Protein AF-A0A3D1XRK5-F1 (afdb_monomer_lite)

Sequence (68 aa):
AVPVEITVRSSLKNLALFLMRIENHEKFLVIEELRSRRINKKEPEDLQTRLLITGFIKELEPKSGKPI

Secondary structure (DSSP, 8-state):
-EEEEEEEEEEHHHHHHHHHHHHTSSSEEEEEEEEEEES-SS-TTEEEEEEEEEEE---SS-------

Radius of gyration: 17.42 Å; chains: 1; bounding box: 46×16×53 Å

pLDDT: mean 83.59, std 14.27, range [51.38, 97.62]

Foldseek 3Di:
DDKDKDKDWDFQVVVVVVVVCQVPPPWPKDWPDKDKDAPDPVRRRTIIIITIIDTDDDPPDDPPPPDD

Structure (mmCIF, N/CA/C/O backbone):
data_AF-A0A3D1XRK5-F1
#
_entry.id   AF-A0A3D1XRK5-F1
#
loop_
_atom_site.group_PDB
_atom_site.id
_atom_site.type_symbol
_atom_site.label_atom_id
_atom_site.label_alt_id
_atom_site.label_comp_id
_atom_site.label_asym_id
_atom_site.label_entity_id
_atom_site.label_seq_id
_atom_site.pdbx_PDB_ins_code
_atom_site.Cartn_x
_atom_site.Cartn_y
_atom_site.Cartn_z
_atom_site.occupancy
_atom_site.B_iso_or_equiv
_atom_site.auth_seq_id
_atom_site.auth_comp_id
_atom_site.auth_asym_id
_atom_site.auth_atom_id
_atom_site.pdbx_PDB_model_num
ATOM 1 N N . ALA A 1 1 ? 4.697 -3.115 -18.815 1.00 75.44 1 ALA A N 1
ATOM 2 C CA . ALA A 1 1 ? 4.579 -2.984 -17.351 1.00 75.44 1 ALA A CA 1
ATOM 3 C C . ALA A 1 1 ? 3.504 -3.953 -16.873 1.00 75.44 1 ALA A C 1
ATOM 5 O O . ALA A 1 1 ? 2.565 -4.181 -17.629 1.00 75.44 1 ALA A O 1
ATOM 6 N N . VAL A 1 2 ? 3.662 -4.575 -15.706 1.00 83.12 2 VAL A N 1
ATOM 7 C CA . VAL A 1 2 ? 2.709 -5.579 -15.201 1.00 83.12 2 VAL A CA 1
ATOM 8 C C . VAL A 1 2 ? 1.926 -4.961 -14.041 1.00 83.12 2 VAL A C 1
ATOM 10 O O . VAL A 1 2 ? 2.543 -4.680 -13.010 1.00 83.12 2 VAL A O 1
ATOM 13 N N . PRO A 1 3 ? 0.612 -4.711 -14.195 1.00 89.94 3 PRO A N 1
ATOM 14 C CA . PRO A 1 3 ? -0.207 -4.196 -13.112 1.00 89.94 3 PRO A CA 1
ATOM 15 C C . PRO A 1 3 ? -0.536 -5.318 -12.129 1.00 89.94 3 PRO A C 1
ATOM 17 O O . PRO A 1 3 ? -0.889 -6.433 -12.514 1.00 89.94 3 PRO A O 1
ATOM 20 N N . VAL A 1 4 ? -0.444 -5.003 -10.846 1.00 90.94 4 VAL A N 1
ATOM 21 C CA . VAL A 1 4 ? -0.834 -5.871 -9.745 1.00 90.94 4 VAL A CA 1
ATOM 22 C C . VAL A 1 4 ? -1.794 -5.090 -8.871 1.00 90.94 4 VAL A C 1
ATOM 24 O O . VAL A 1 4 ? -1.469 -4.019 -8.360 1.00 90.94 4 VAL A O 1
ATOM 27 N N . GLU A 1 5 ? -2.983 -5.644 -8.690 1.00 95.25 5 GLU A N 1
ATOM 28 C CA . GLU A 1 5 ? -3.954 -5.112 -7.752 1.00 95.25 5 GLU A CA 1
ATOM 29 C C . GLU A 1 5 ? -3.919 -5.916 -6.455 1.00 95.25 5 GLU A C 1
ATOM 31 O O . GLU A 1 5 ? -4.045 -7.141 -6.467 1.00 95.25 5 GLU A O 1
ATOM 36 N N . ILE A 1 6 ? -3.782 -5.220 -5.328 1.00 94.06 6 ILE A N 1
ATOM 37 C CA . ILE A 1 6 ? -3.824 -5.833 -4.001 1.00 94.06 6 ILE A CA 1
ATOM 38 C C . ILE A 1 6 ? -4.810 -5.105 -3.097 1.00 94.06 6 ILE A C 1
ATOM 40 O O . ILE A 1 6 ? -4.976 -3.888 -3.162 1.00 94.06 6 ILE A O 1
ATOM 44 N N . THR A 1 7 ? -5.455 -5.865 -2.214 1.00 96.44 7 THR A N 1
ATOM 45 C CA . THR A 1 7 ? -6.234 -5.322 -1.099 1.00 96.44 7 THR A CA 1
ATOM 46 C C . THR A 1 7 ? -5.593 -5.764 0.203 1.00 96.44 7 THR A C 1
ATOM 48 O O . THR A 1 7 ? -5.406 -6.957 0.430 1.00 96.44 7 THR A O 1
ATOM 51 N N . VAL A 1 8 ? -5.280 -4.803 1.066 1.00 95.00 8 VAL A N 1
ATOM 52 C CA . VAL A 1 8 ? -4.584 -5.035 2.333 1.00 95.00 8 VAL A CA 1
ATOM 53 C C . VAL A 1 8 ? -5.424 -4.492 3.479 1.00 95.00 8 VAL A C 1
ATOM 55 O O . VAL A 1 8 ? -6.064 -3.446 3.344 1.00 95.00 8 VAL A O 1
ATOM 58 N N . ARG A 1 9 ? -5.418 -5.202 4.609 1.00 95.44 9 ARG A N 1
ATOM 59 C CA . ARG A 1 9 ? -5.917 -4.693 5.888 1.00 95.44 9 ARG A CA 1
ATOM 60 C C . ARG A 1 9 ? -4.739 -4.469 6.814 1.00 95.44 9 ARG A C 1
ATOM 62 O O . ARG A 1 9 ? -3.930 -5.376 6.997 1.00 95.44 9 ARG A O 1
ATOM 69 N N . SER A 1 10 ? -4.618 -3.268 7.352 1.00 95.00 10 SER A N 1
ATOM 70 C CA . SER A 1 10 ? -3.495 -2.908 8.209 1.00 95.00 10 SER A CA 1
ATOM 71 C C . SER A 1 10 ? -3.823 -1.686 9.054 1.00 95.00 10 SER A C 1
ATOM 73 O O . SER A 1 10 ? -4.708 -0.905 8.708 1.00 95.00 10 SER A O 1
ATOM 75 N N . SER A 1 11 ? -3.021 -1.460 10.096 1.00 95.44 11 SER A N 1
ATOM 76 C CA . SER A 1 11 ? -2.992 -0.159 10.760 1.00 95.44 11 SER A CA 1
ATOM 77 C C . SER A 1 11 ? -2.460 0.936 9.824 1.00 95.44 11 SER A C 1
ATOM 79 O O . SER A 1 11 ? -1.739 0.640 8.860 1.00 95.44 11 SER A O 1
ATOM 81 N N . LEU A 1 12 ? -2.741 2.205 10.133 1.00 93.50 12 LEU A N 1
ATOM 82 C CA . LEU A 1 12 ? -2.176 3.355 9.415 1.00 93.50 12 LEU A CA 1
ATOM 83 C C . LEU A 1 12 ? -0.638 3.327 9.398 1.00 93.50 12 LEU A C 1
ATOM 85 O O . LEU A 1 12 ? -0.025 3.505 8.345 1.00 93.50 12 LEU A O 1
ATOM 89 N N . LYS A 1 13 ? -0.010 3.035 10.545 1.00 94.56 13 LYS A N 1
ATOM 90 C CA . LYS A 1 13 ? 1.453 2.921 10.661 1.00 94.56 13 LYS A CA 1
ATOM 91 C C . LYS A 1 13 ? 2.019 1.853 9.724 1.00 94.56 13 LYS A C 1
ATOM 93 O O . LYS A 1 13 ? 3.006 2.095 9.032 1.00 94.56 13 LYS A O 1
ATOM 98 N N . ASN A 1 14 ? 1.396 0.677 9.688 1.00 95.44 14 ASN A N 1
ATOM 99 C CA . ASN A 1 14 ? 1.868 -0.425 8.852 1.00 95.44 14 ASN A CA 1
ATOM 100 C C . ASN A 1 14 ? 1.642 -0.147 7.362 1.00 95.44 14 ASN A C 1
ATOM 102 O O . ASN A 1 14 ? 2.500 -0.500 6.555 1.00 95.44 14 ASN A O 1
ATOM 106 N N . LEU A 1 15 ? 0.549 0.536 7.002 1.00 94.88 15 LEU A N 1
ATOM 107 C CA . LEU A 1 15 ? 0.317 0.988 5.631 1.00 94.88 15 LEU A CA 1
ATOM 108 C C . LEU A 1 15 ? 1.417 1.954 5.179 1.00 94.88 15 LEU A C 1
ATOM 110 O O . LEU A 1 15 ? 2.009 1.743 4.126 1.00 94.88 15 LEU A O 1
ATOM 114 N N . ALA A 1 16 ? 1.744 2.964 5.989 1.00 93.56 16 ALA A N 1
ATOM 115 C CA . ALA A 1 16 ? 2.802 3.924 5.669 1.00 93.56 16 ALA A CA 1
ATOM 116 C C . ALA A 1 16 ? 4.164 3.236 5.467 1.00 93.56 16 ALA A C 1
ATOM 118 O O . ALA A 1 16 ? 4.855 3.490 4.481 1.00 93.56 16 ALA A O 1
ATOM 119 N N . LEU A 1 17 ? 4.523 2.304 6.359 1.00 94.12 17 LEU A N 1
ATOM 120 C CA . LEU A 1 17 ? 5.754 1.518 6.233 1.00 94.12 17 LEU A CA 1
ATOM 121 C C . LEU A 1 17 ? 5.770 0.645 4.974 1.00 94.12 17 LEU A C 1
ATOM 123 O O . LEU A 1 17 ? 6.828 0.452 4.381 1.00 94.12 17 LEU A O 1
ATOM 127 N N . PHE A 1 18 ? 4.623 0.096 4.578 1.00 92.12 18 PHE A N 1
ATOM 128 C CA . PHE A 1 18 ? 4.500 -0.716 3.373 1.00 92.12 18 PHE A CA 1
ATOM 129 C C . PHE A 1 18 ? 4.682 0.120 2.101 1.00 92.12 18 PHE A C 1
ATOM 131 O O . PHE A 1 18 ? 5.478 -0.258 1.245 1.00 92.12 18 PHE A O 1
ATOM 138 N N . LEU A 1 19 ? 4.022 1.280 2.012 1.00 91.44 19 LEU A N 1
ATOM 139 C CA . LEU A 1 19 ? 4.160 2.207 0.881 1.00 91.44 19 LEU A CA 1
ATOM 140 C C . LEU A 1 19 ? 5.610 2.683 0.729 1.00 91.44 19 LEU A C 1
ATOM 142 O O . LEU A 1 19 ? 6.180 2.580 -0.353 1.00 91.44 19 LEU A O 1
ATOM 146 N N . MET A 1 20 ? 6.247 3.074 1.839 1.00 89.50 20 MET A N 1
ATOM 147 C CA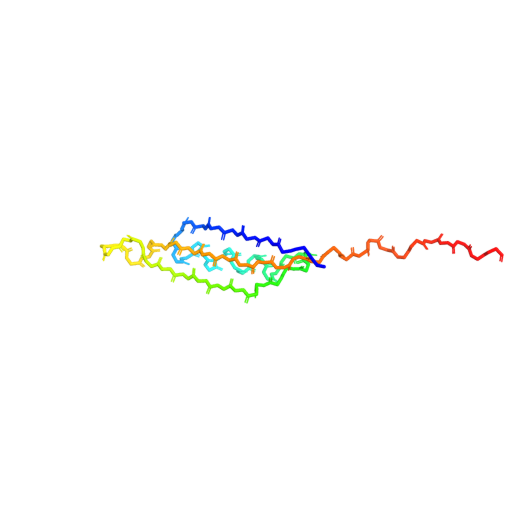 . MET A 1 20 ? 7.654 3.482 1.847 1.00 89.50 20 MET A CA 1
ATOM 148 C C . MET A 1 20 ? 8.579 2.374 1.324 1.00 89.50 20 MET A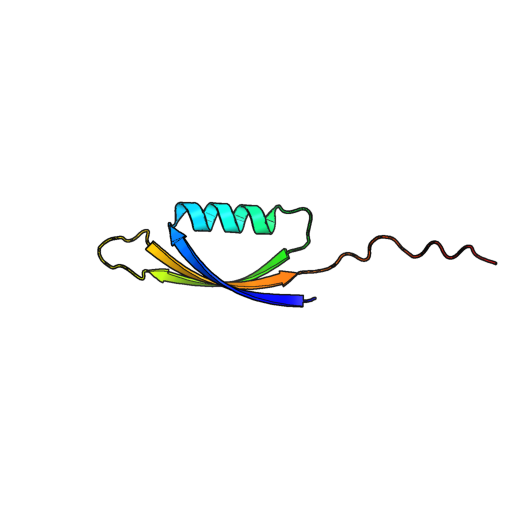 C 1
ATOM 150 O O . MET A 1 20 ? 9.550 2.661 0.631 1.00 89.50 20 MET A O 1
ATOM 154 N N . ARG A 1 21 ? 8.296 1.100 1.627 1.00 87.75 21 ARG A N 1
ATOM 155 C CA . ARG A 1 21 ? 9.082 -0.026 1.097 1.00 87.75 21 ARG A CA 1
ATOM 156 C C . ARG A 1 21 ? 8.844 -0.261 -0.389 1.00 87.75 21 ARG A C 1
ATOM 158 O O . ARG A 1 21 ? 9.791 -0.644 -1.057 1.00 87.75 21 ARG A O 1
ATOM 165 N N . ILE A 1 22 ? 7.623 -0.067 -0.892 1.00 84.56 22 ILE A N 1
ATOM 166 C CA . ILE A 1 22 ? 7.318 -0.220 -2.323 1.00 84.56 22 ILE A CA 1
ATOM 167 C C . ILE A 1 22 ? 8.098 0.806 -3.142 1.00 84.56 22 ILE A C 1
ATOM 169 O O . ILE A 1 22 ? 8.741 0.430 -4.117 1.00 84.56 22 ILE A O 1
ATOM 173 N N . GLU A 1 23 ? 8.077 2.071 -2.725 1.00 74.25 23 GLU A N 1
ATOM 174 C CA . GLU A 1 23 ? 8.714 3.162 -3.472 1.00 74.25 23 GLU A CA 1
ATOM 175 C C . GLU A 1 23 ? 10.249 3.133 -3.399 1.00 74.25 23 GLU A C 1
ATOM 177 O O . GLU A 1 23 ? 10.913 3.615 -4.311 1.00 74.25 23 GLU A O 1
ATOM 182 N N . ASN A 1 24 ? 10.823 2.543 -2.342 1.00 76.12 24 ASN A N 1
ATOM 183 C CA . ASN A 1 24 ? 12.275 2.473 -2.132 1.00 76.12 24 ASN A CA 1
ATOM 184 C C . ASN A 1 24 ? 12.890 1.088 -2.424 1.00 76.12 24 ASN A C 1
ATOM 186 O O . ASN A 1 24 ? 14.056 0.859 -2.101 1.00 76.12 24 ASN A O 1
ATOM 190 N N . HIS A 1 25 ? 12.139 0.135 -2.987 1.00 67.81 25 HIS A N 1
ATOM 191 C CA . HIS A 1 25 ? 12.694 -1.179 -3.332 1.00 67.81 25 HIS A CA 1
ATOM 192 C C . HIS A 1 25 ? 13.543 -1.098 -4.613 1.00 67.81 25 HIS A C 1
ATOM 194 O O . HIS A 1 25 ? 13.216 -0.365 -5.537 1.00 67.81 25 HIS A O 1
ATOM 200 N N . GLU A 1 26 ? 14.564 -1.954 -4.750 1.00 62.75 26 GLU A N 1
ATOM 201 C CA . GLU A 1 26 ? 15.390 -2.121 -5.971 1.00 62.75 26 GLU A CA 1
ATOM 202 C C . GLU A 1 26 ? 14.603 -2.485 -7.256 1.00 62.75 26 GLU A C 1
ATOM 204 O O . GLU A 1 26 ? 15.178 -2.622 -8.336 1.00 62.75 26 GLU A O 1
ATOM 209 N N . LYS A 1 27 ? 13.282 -2.677 -7.156 1.00 66.06 27 LYS A N 1
ATOM 210 C CA . LYS A 1 27 ? 12.386 -2.943 -8.283 1.00 66.06 27 LYS A CA 1
ATOM 211 C C . LYS A 1 27 ? 11.621 -1.661 -8.593 1.00 66.06 27 LYS A C 1
ATOM 213 O O . LYS A 1 27 ? 11.080 -1.047 -7.684 1.00 66.06 27 LYS A O 1
ATOM 218 N N . PHE A 1 28 ? 11.513 -1.302 -9.870 1.00 72.06 28 PHE A N 1
ATOM 219 C CA . PHE A 1 28 ? 10.698 -0.169 -10.310 1.00 72.06 28 PHE A CA 1
ATOM 220 C C . PHE A 1 28 ? 9.213 -0.509 -10.122 1.00 72.06 28 PHE A C 1
ATOM 222 O O . PHE A 1 28 ? 8.599 -1.129 -10.993 1.00 72.06 28 PHE A O 1
ATOM 229 N N . LEU A 1 29 ? 8.667 -0.159 -8.959 1.00 85.19 29 LEU A N 1
ATOM 230 C CA . LEU A 1 29 ? 7.257 -0.289 -8.609 1.00 85.19 29 LEU A CA 1
ATOM 231 C C . LEU A 1 29 ? 6.666 1.114 -8.466 1.00 85.19 29 LEU A C 1
ATOM 233 O O . LEU A 1 29 ? 7.165 1.920 -7.688 1.00 85.19 29 LEU A O 1
ATOM 237 N N . VAL A 1 30 ? 5.601 1.396 -9.210 1.00 86.31 30 VAL A N 1
ATOM 238 C CA . VAL A 1 30 ? 4.882 2.674 -9.167 1.00 86.31 30 VAL A CA 1
ATOM 239 C C . VAL A 1 30 ? 3.478 2.421 -8.643 1.00 86.31 30 VAL A C 1
ATOM 241 O O . VAL A 1 30 ? 2.803 1.496 -9.093 1.00 86.31 30 VAL A O 1
ATOM 244 N N . ILE A 1 31 ? 3.039 3.223 -7.676 1.00 90.06 31 ILE A N 1
ATOM 245 C CA . ILE A 1 31 ? 1.665 3.182 -7.173 1.00 90.06 31 ILE A CA 1
ATOM 246 C C . ILE A 1 31 ? 0.818 4.090 -8.065 1.00 90.06 31 ILE A C 1
ATOM 248 O O . ILE A 1 31 ? 0.973 5.305 -8.034 1.00 90.06 31 ILE A O 1
ATOM 252 N N . GLU A 1 32 ? -0.071 3.495 -8.857 1.00 92.38 32 GLU A N 1
ATOM 253 C CA . GLU A 1 32 ? -0.949 4.216 -9.791 1.00 92.38 32 GLU A CA 1
ATOM 254 C C . GLU A 1 32 ? -2.221 4.709 -9.094 1.00 92.38 32 GLU A C 1
ATOM 256 O O . GLU A 1 32 ? -2.672 5.833 -9.295 1.00 92.38 32 GLU A O 1
ATOM 261 N N . GLU A 1 33 ? -2.808 3.859 -8.245 1.00 95.06 33 GLU A N 1
ATOM 262 C CA . GLU A 1 33 ? -4.002 4.189 -7.472 1.00 95.06 33 GLU A CA 1
ATOM 263 C C . GLU A 1 33 ? -3.876 3.713 -6.027 1.00 95.06 33 GLU A C 1
ATOM 265 O O . GLU A 1 33 ? -3.458 2.585 -5.752 1.00 95.06 33 GLU A O 1
ATOM 270 N N . LEU A 1 34 ? -4.344 4.555 -5.102 1.00 95.38 34 LEU A N 1
ATOM 271 C CA . LEU A 1 34 ? -4.511 4.233 -3.691 1.00 95.38 34 LEU A CA 1
ATOM 272 C C . LEU A 1 34 ? -5.916 4.630 -3.245 1.00 95.38 34 LEU A C 1
ATOM 274 O O . LEU A 1 34 ? -6.288 5.802 -3.264 1.00 95.38 34 LEU A O 1
ATOM 278 N N . ARG A 1 35 ? -6.701 3.648 -2.792 1.00 96.44 35 ARG A N 1
ATOM 279 C CA . ARG A 1 35 ? -8.021 3.881 -2.192 1.00 96.44 35 ARG A CA 1
ATOM 280 C C . ARG A 1 35 ? -8.071 3.247 -0.817 1.00 96.44 35 ARG A C 1
ATOM 282 O O . ARG A 1 35 ? -8.105 2.024 -0.702 1.00 96.44 35 ARG A O 1
ATOM 289 N N . SER A 1 36 ? -8.096 4.076 0.221 1.00 95.06 36 SER A N 1
ATOM 290 C CA . SER A 1 36 ? -8.158 3.622 1.609 1.00 95.06 36 SER A CA 1
ATOM 291 C C . SER A 1 36 ? -9.489 3.984 2.251 1.00 95.06 36 SER A C 1
ATOM 293 O O . SER A 1 36 ? -10.052 5.051 2.000 1.00 95.06 36 SER A O 1
ATOM 295 N N . ARG A 1 37 ? -10.000 3.089 3.094 1.00 94.75 37 ARG A N 1
ATOM 296 C CA . ARG A 1 37 ? -11.168 3.346 3.934 1.00 94.75 37 ARG A CA 1
ATOM 297 C C . ARG A 1 37 ? -10.966 2.755 5.317 1.00 94.75 37 ARG A C 1
ATOM 299 O O . ARG A 1 37 ? -10.428 1.658 5.457 1.00 94.75 37 ARG A O 1
ATOM 306 N N . ARG A 1 38 ? -11.496 3.443 6.325 1.00 93.94 38 ARG A N 1
ATOM 307 C CA . ARG A 1 38 ? -11.672 2.866 7.661 1.00 93.94 38 ARG A CA 1
ATOM 308 C C . ARG A 1 38 ? -12.698 1.747 7.594 1.00 93.94 38 ARG A C 1
ATOM 310 O O . ARG A 1 38 ? -13.747 1.913 6.967 1.00 93.94 38 ARG A O 1
ATOM 317 N N . ILE A 1 3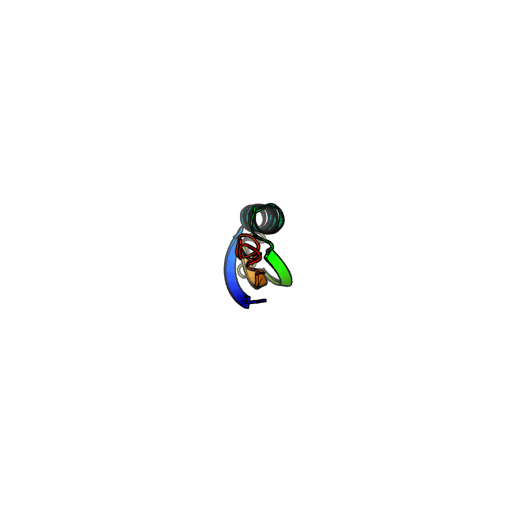9 ? -12.408 0.636 8.255 1.00 91.56 39 ILE A N 1
ATOM 318 C CA . ILE A 1 39 ? -13.339 -0.497 8.357 1.00 91.56 39 ILE A CA 1
ATOM 319 C C . ILE A 1 39 ? -13.931 -0.644 9.758 1.00 91.56 39 ILE A C 1
ATOM 321 O O . ILE A 1 39 ? -15.023 -1.194 9.896 1.00 91.56 39 ILE A O 1
ATOM 325 N N . ASN A 1 40 ? -13.283 -0.063 10.769 1.00 86.44 40 ASN A N 1
ATOM 326 C CA . ASN A 1 40 ? -13.778 -0.003 12.134 1.00 86.44 40 ASN A CA 1
ATOM 327 C C . ASN A 1 40 ? -13.980 1.460 12.569 1.00 86.44 40 ASN A C 1
ATOM 329 O O . ASN A 1 40 ? -13.065 2.277 12.529 1.00 86.44 40 ASN A O 1
ATOM 333 N N . LYS A 1 41 ? -15.199 1.819 12.995 1.00 81.81 41 LYS A N 1
ATOM 334 C CA . LYS A 1 41 ? -15.499 3.181 13.481 1.00 81.81 41 LYS A CA 1
ATOM 335 C C . LYS A 1 41 ? -14.951 3.451 14.884 1.00 81.81 41 LYS A C 1
ATOM 337 O O . LYS A 1 41 ? -14.777 4.612 15.236 1.00 81.81 41 LYS A O 1
ATOM 342 N N . LYS A 1 42 ? -14.715 2.401 15.676 1.00 92.12 42 LYS A N 1
ATOM 343 C CA . LYS A 1 42 ? -14.149 2.495 17.029 1.00 92.12 42 LYS A CA 1
ATOM 344 C C . LYS A 1 42 ? -12.621 2.513 17.017 1.00 92.12 42 LYS A C 1
ATOM 346 O O . LYS A 1 42 ? -12.026 2.974 17.980 1.00 92.12 42 LYS A O 1
ATOM 351 N N . GLU A 1 43 ? -12.012 2.045 15.930 1.00 88.12 43 GLU A N 1
ATOM 352 C CA . GLU A 1 43 ? -10.563 1.951 15.764 1.00 88.12 43 GLU A CA 1
ATOM 353 C C . GLU A 1 43 ? -10.152 2.658 14.464 1.00 88.12 43 GLU A C 1
ATOM 355 O O . GLU A 1 43 ? -10.117 2.046 13.397 1.00 88.12 43 GLU A O 1
ATOM 360 N N . PRO A 1 44 ? -9.895 3.979 14.520 1.00 84.56 44 PRO A N 1
ATOM 361 C CA . PRO A 1 44 ? -9.671 4.803 13.332 1.00 84.56 44 PRO A CA 1
ATOM 362 C C . PRO A 1 44 ? -8.447 4.399 12.510 1.00 84.56 44 PRO A C 1
ATOM 364 O O . PRO A 1 44 ? -8.366 4.759 11.336 1.00 84.56 44 PRO A O 1
ATOM 367 N N . GLU A 1 45 ? -7.510 3.685 13.131 1.00 91.44 45 GLU A N 1
ATOM 368 C CA . GLU A 1 45 ? -6.295 3.207 12.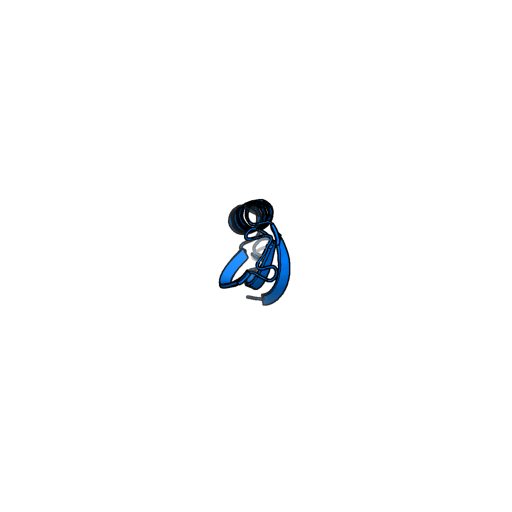486 1.00 91.44 45 GLU A CA 1
ATOM 369 C C . GLU A 1 45 ? -6.501 1.922 11.686 1.00 91.44 45 GLU A C 1
ATOM 371 O O . GLU A 1 45 ? -5.624 1.597 10.894 1.00 91.44 45 GLU A O 1
ATOM 376 N N . ASP A 1 46 ? -7.626 1.217 11.839 1.00 94.12 46 ASP A N 1
ATOM 377 C CA . ASP A 1 46 ? -7.903 -0.013 11.095 1.00 94.12 46 ASP A CA 1
ATOM 378 C C . ASP A 1 46 ? -8.441 0.305 9.690 1.00 94.12 46 ASP A C 1
ATOM 380 O O . ASP A 1 46 ? -9.583 0.759 9.493 1.00 94.12 46 ASP A O 1
ATOM 384 N N . LEU A 1 47 ? -7.575 0.096 8.697 1.00 95.75 47 LEU A N 1
ATOM 385 C CA . LEU A 1 47 ? -7.789 0.483 7.311 1.00 95.75 47 LEU A CA 1
ATOM 386 C C . LEU A 1 47 ? -7.863 -0.738 6.401 1.00 95.75 47 LEU A C 1
ATOM 388 O O . LEU A 1 47 ? -7.063 -1.667 6.498 1.00 95.75 47 LEU A O 1
ATOM 392 N N . GLN A 1 48 ? -8.764 -0.673 5.421 1.00 96.88 48 GLN A N 1
ATOM 393 C CA . GLN A 1 48 ? -8.698 -1.494 4.219 1.00 96.88 48 GLN A CA 1
ATOM 394 C C . GLN A 1 48 ? -8.285 -0.608 3.046 1.00 96.88 48 GLN A C 1
ATOM 396 O O . GLN A 1 48 ? -8.992 0.345 2.708 1.00 96.88 48 GLN A O 1
ATOM 401 N N . THR A 1 49 ? -7.172 -0.952 2.406 1.00 96.94 49 THR A N 1
ATOM 402 C CA . THR A 1 49 ? -6.608 -0.190 1.289 1.00 96.94 49 THR A CA 1
ATOM 403 C C . THR A 1 49 ? -6.501 -1.069 0.053 1.00 96.94 49 THR A C 1
ATOM 405 O O . THR A 1 49 ? -5.972 -2.177 0.126 1.00 96.94 49 THR A O 1
ATOM 408 N N . ARG A 1 50 ? -7.011 -0.577 -1.079 1.00 97.62 50 ARG A N 1
ATOM 409 C CA . ARG A 1 50 ? -6.787 -1.142 -2.413 1.00 97.62 50 ARG A CA 1
ATOM 410 C C . ARG A 1 50 ? -5.680 -0.343 -3.090 1.00 97.62 50 ARG A C 1
ATOM 412 O O . ARG A 1 50 ? -5.737 0.888 -3.089 1.00 97.62 50 ARG A O 1
ATOM 419 N N . LEU A 1 51 ? -4.701 -1.050 -3.638 1.00 95.69 51 LEU A N 1
ATOM 420 C CA . LEU A 1 51 ? -3.566 -0.482 -4.355 1.00 95.69 51 LEU A CA 1
ATOM 421 C C . LEU A 1 51 ? -3.518 -1.078 -5.756 1.00 95.69 51 LEU A C 1
ATOM 423 O O . LEU A 1 51 ? -3.614 -2.299 -5.900 1.00 95.69 51 LEU A O 1
ATOM 427 N N . LEU A 1 52 ? -3.339 -0.220 -6.755 1.00 94.94 52 LEU A N 1
ATOM 428 C CA . LEU A 1 52 ? -2.919 -0.617 -8.093 1.00 94.94 52 LEU A CA 1
ATOM 429 C C . LEU A 1 52 ? -1.442 -0.262 -8.234 1.00 94.94 52 LEU A C 1
ATOM 431 O O . LEU A 1 52 ? -1.074 0.908 -8.143 1.00 94.94 52 LEU A O 1
ATOM 435 N N . ILE A 1 53 ? -0.606 -1.280 -8.408 1.00 91.75 53 ILE A N 1
ATOM 436 C CA . ILE A 1 53 ? 0.845 -1.138 -8.474 1.00 91.75 53 ILE A CA 1
ATOM 437 C C . ILE A 1 53 ? 1.302 -1.613 -9.843 1.00 91.75 53 ILE A C 1
ATOM 439 O O . ILE A 1 53 ? 1.035 -2.749 -10.230 1.00 91.75 53 ILE A O 1
ATOM 443 N N . THR A 1 54 ? 2.032 -0.774 -10.559 1.00 89.56 54 THR A N 1
ATOM 444 C CA . THR A 1 54 ? 2.656 -1.137 -11.825 1.00 89.56 54 THR A CA 1
ATOM 445 C C . THR A 1 54 ? 4.121 -1.464 -11.588 1.00 89.56 54 THR A C 1
ATOM 447 O O . THR A 1 54 ? 4.899 -0.615 -11.158 1.00 89.56 54 THR A O 1
ATOM 450 N N . GLY A 1 55 ? 4.513 -2.704 -11.881 1.00 84.12 55 GLY A N 1
ATOM 451 C CA . GLY A 1 55 ? 5.913 -3.114 -11.866 1.00 84.12 55 GLY A CA 1
ATOM 452 C C . GLY A 1 55 ? 6.552 -3.080 -13.252 1.00 84.12 55 GLY A C 1
ATOM 453 O O . GLY A 1 55 ? 5.941 -3.489 -14.249 1.00 84.12 55 GLY A O 1
ATOM 454 N N . PHE A 1 56 ? 7.814 -2.662 -13.312 1.00 75.38 56 PHE A N 1
ATOM 455 C CA . PHE A 1 56 ? 8.669 -2.819 -14.485 1.00 75.38 56 PHE A CA 1
ATOM 456 C C . PHE A 1 56 ? 9.767 -3.836 -14.184 1.00 75.38 56 PHE A C 1
ATOM 458 O O . PHE A 1 56 ? 10.531 -3.698 -13.229 1.00 75.38 56 PHE A O 1
ATOM 465 N N . ILE A 1 57 ? 9.868 -4.857 -15.032 1.00 66.62 57 ILE A N 1
ATOM 466 C CA . ILE A 1 57 ? 11.072 -5.677 -15.096 1.00 66.62 57 ILE A CA 1
ATOM 467 C C . ILE A 1 57 ? 12.061 -4.853 -15.913 1.00 66.62 57 ILE A C 1
ATOM 469 O O . ILE A 1 57 ? 11.871 -4.681 -17.115 1.00 66.62 57 ILE A O 1
ATOM 473 N N . LYS A 1 58 ? 13.078 -4.287 -15.261 1.00 56.97 58 LYS A N 1
ATOM 474 C CA . LYS A 1 58 ? 14.236 -3.757 -15.982 1.00 56.97 58 LYS A CA 1
ATOM 475 C C . LYS A 1 58 ? 14.860 -4.953 -16.696 1.00 56.97 58 LYS A C 1
ATOM 477 O O . LYS A 1 58 ? 15.171 -5.936 -16.026 1.00 56.97 58 LYS A O 1
ATOM 482 N N . GLU A 1 59 ? 14.960 -4.920 -18.024 1.00 63.22 59 GLU A N 1
ATOM 483 C CA . GLU A 1 59 ? 15.691 -5.960 -18.751 1.00 63.22 59 GLU A CA 1
ATOM 484 C C . GLU A 1 59 ? 17.078 -6.094 -18.105 1.00 63.22 59 GLU A C 1
ATOM 486 O O . GLU A 1 59 ? 17.823 -5.117 -17.986 1.00 63.22 59 GLU A O 1
ATOM 491 N N . LEU A 1 60 ? 17.355 -7.281 -17.562 1.00 59.22 60 LEU A N 1
ATOM 492 C CA . LEU A 1 60 ? 18.612 -7.605 -16.901 1.00 59.22 60 LEU A CA 1
ATOM 493 C C . LEU A 1 60 ? 19.677 -7.739 -17.992 1.00 59.22 60 LEU A C 1
ATOM 495 O O . LEU A 1 60 ? 19.828 -8.802 -18.581 1.00 59.22 60 LEU A O 1
ATOM 499 N N . GLU A 1 61 ? 20.356 -6.621 -18.239 1.00 54.00 61 GLU A N 1
ATOM 500 C CA . GLU A 1 61 ? 21.441 -6.398 -19.200 1.00 54.00 61 GLU A CA 1
ATOM 501 C C . GLU A 1 61 ? 21.086 -6.571 -20.692 1.00 54.00 61 GLU A C 1
ATOM 503 O O . GLU A 1 61 ? 20.337 -7.472 -21.078 1.00 54.00 61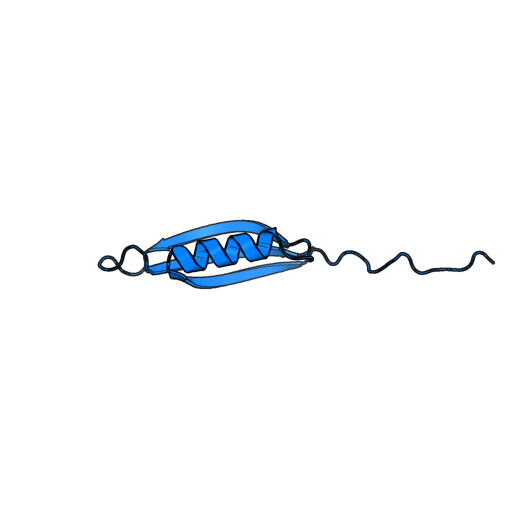 GLU A O 1
ATOM 508 N N . PRO A 1 62 ? 21.645 -5.726 -21.585 1.00 53.41 62 PRO A N 1
ATOM 509 C CA . PRO A 1 62 ? 21.586 -6.005 -23.011 1.00 53.41 62 PRO A CA 1
ATOM 510 C C . PRO A 1 62 ? 22.256 -7.359 -23.244 1.00 53.41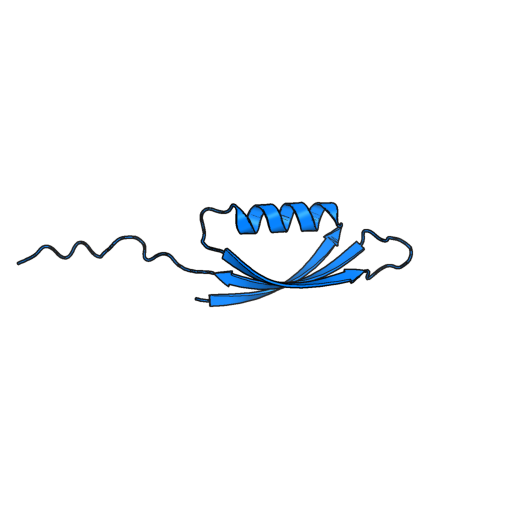 62 PRO A C 1
ATOM 512 O O . PRO A 1 62 ? 23.371 -7.589 -22.774 1.00 53.41 62 PRO A O 1
ATOM 515 N N . LYS A 1 63 ? 21.589 -8.262 -23.974 1.00 61.53 63 LYS A N 1
ATOM 516 C CA . LYS A 1 63 ? 22.229 -9.493 -24.449 1.00 61.53 63 LYS A CA 1
ATOM 517 C C . LYS A 1 63 ? 23.551 -9.086 -25.086 1.00 61.53 63 LYS A C 1
ATOM 519 O O . LYS A 1 63 ? 23.546 -8.364 -26.082 1.00 61.53 63 LYS A O 1
ATOM 524 N N . SER A 1 64 ? 24.660 -9.526 -24.503 1.00 57.25 64 SER A N 1
ATOM 525 C CA . SER A 1 64 ? 26.009 -9.379 -25.036 1.00 57.25 64 SER A CA 1
ATOM 526 C C . SER A 1 64 ? 26.134 -10.212 -26.314 1.00 57.25 64 SER A C 1
ATOM 528 O O . SER A 1 64 ? 26.792 -11.248 -26.375 1.00 57.25 64 SER A O 1
ATOM 530 N N . GLY A 1 65 ? 25.439 -9.775 -27.362 1.00 55.41 65 GLY A N 1
ATOM 531 C CA . GLY A 1 65 ? 25.646 -10.229 -28.719 1.00 55.41 65 GLY A CA 1
ATOM 532 C C . GLY A 1 65 ? 26.993 -9.687 -29.152 1.00 55.41 65 GLY A C 1
ATOM 533 O O . GLY A 1 65 ? 27.120 -8.501 -29.443 1.00 55.41 65 GLY A O 1
ATOM 534 N N . LYS A 1 66 ? 28.013 -10.547 -29.133 1.00 51.38 66 LYS A N 1
ATOM 535 C CA . LYS A 1 66 ? 29.285 -10.265 -29.798 1.00 51.38 66 LYS A CA 1
ATOM 536 C C . LYS A 1 66 ? 28.976 -9.790 -31.227 1.00 51.38 66 LYS A C 1
ATOM 538 O O . LYS A 1 66 ? 28.238 -10.501 -31.915 1.00 51.38 66 LYS A O 1
ATOM 543 N N . PRO A 1 67 ? 29.503 -8.641 -31.683 1.00 58.69 67 PRO A N 1
ATOM 544 C CA . PRO A 1 67 ? 29.491 -8.342 -33.103 1.00 58.69 67 PRO A CA 1
ATOM 545 C C . PRO A 1 67 ? 30.363 -9.396 -33.793 1.00 58.69 67 PRO A C 1
ATOM 547 O O . PRO A 1 67 ? 31.481 -9.661 -33.343 1.00 58.69 67 PRO A O 1
ATOM 550 N N . ILE A 1 68 ? 29.792 -10.042 -34.807 1.00 56.41 68 ILE A N 1
ATOM 551 C CA . ILE A 1 68 ? 30.492 -10.934 -35.737 1.00 56.41 68 ILE A CA 1
ATOM 552 C C . ILE A 1 68 ? 31.260 -10.060 -36.726 1.00 56.41 68 ILE A C 1
ATOM 554 O O . ILE A 1 68 ? 30.662 -9.050 -37.167 1.00 56.41 68 ILE A O 1
#